Protein AF-A0A1S2QR24-F1 (afdb_monomer)

pLDDT: mean 70.9, std 10.39, range [48.94, 89.06]

Radius of gyration: 13.14 Å; Cα contacts (8 Å, |Δi|>4): 115; chains: 1; bounding box: 29×27×26 Å

Structure (mmCIF, N/CA/C/O backbone):
data_AF-A0A1S2QR24-F1
#
_entry.id   AF-A0A1S2QR24-F1
#
loop_
_atom_site.group_PDB
_atom_site.id
_atom_site.type_symbol
_atom_site.label_atom_id
_atom_site.label_alt_id
_atom_site.label_comp_id
_atom_site.label_asym_id
_atom_site.label_entity_id
_atom_site.label_seq_id
_atom_site.pdbx_PDB_ins_code
_atom_site.Cartn_x
_atom_site.Cartn_y
_atom_site.Cartn_z
_atom_site.occupancy
_atom_site.B_iso_or_equiv
_atom_site.auth_seq_id
_atom_site.auth_comp_id
_atom_site.auth_asym_id
_atom_site.auth_atom_id
_atom_site.pdbx_PDB_model_num
ATOM 1 N N . MET A 1 1 ? -0.327 -7.849 -10.991 1.00 56.91 1 MET A N 1
ATOM 2 C CA . MET A 1 1 ? -1.573 -8.568 -10.625 1.00 56.91 1 MET A CA 1
ATOM 3 C C . MET A 1 1 ? -1.629 -8.633 -9.110 1.00 56.91 1 MET A C 1
ATOM 5 O O . MET A 1 1 ? -0.632 -9.034 -8.517 1.00 56.91 1 MET A O 1
ATOM 9 N N . TYR A 1 2 ? -2.741 -8.210 -8.508 1.00 57.62 2 TYR A N 1
ATOM 10 C CA . TYR A 1 2 ? -2.922 -8.167 -7.055 1.00 57.62 2 TYR A CA 1
ATOM 11 C C . TYR A 1 2 ? -3.950 -9.221 -6.643 1.00 57.62 2 TYR A C 1
ATOM 13 O O . TYR A 1 2 ? -5.030 -9.277 -7.230 1.00 57.62 2 TYR A O 1
ATOM 21 N N . LEU A 1 3 ? -3.610 -10.064 -5.667 1.00 65.19 3 LEU A N 1
ATOM 22 C CA . LEU A 1 3 ? -4.550 -10.999 -5.042 1.00 65.19 3 LEU A CA 1
ATOM 23 C C . LEU A 1 3 ? -4.781 -10.546 -3.600 1.00 65.19 3 LEU A C 1
ATOM 25 O O . LEU A 1 3 ? -3.823 -10.433 -2.834 1.00 65.19 3 LEU A O 1
ATOM 29 N N . VAL A 1 4 ? -6.042 -10.306 -3.248 1.00 66.75 4 VAL A N 1
ATOM 30 C CA . VAL A 1 4 ? -6.456 -9.865 -1.913 1.00 66.75 4 VAL A CA 1
ATOM 31 C C . VAL A 1 4 ? -7.247 -10.988 -1.245 1.00 66.75 4 VAL A C 1
ATOM 33 O O . VAL A 1 4 ? -8.209 -11.487 -1.823 1.00 66.75 4 VAL A O 1
ATOM 36 N N . ASN A 1 5 ? -6.834 -11.407 -0.048 1.00 63.44 5 ASN A N 1
ATOM 37 C CA . ASN A 1 5 ? -7.515 -12.430 0.751 1.00 63.44 5 ASN A CA 1
ATOM 38 C C . ASN A 1 5 ? -7.840 -11.879 2.150 1.00 63.44 5 ASN A C 1
ATOM 40 O O . ASN A 1 5 ? -7.011 -11.205 2.758 1.00 63.44 5 ASN A O 1
ATOM 44 N N . ILE A 1 6 ? -9.039 -12.158 2.660 1.00 63.81 6 ILE A N 1
ATOM 45 C CA . ILE A 1 6 ? -9.461 -11.802 4.019 1.00 63.81 6 ILE A CA 1
ATOM 46 C C . ILE A 1 6 ? -9.341 -13.070 4.867 1.00 63.81 6 ILE A C 1
ATOM 48 O O . ILE A 1 6 ? -10.168 -13.969 4.733 1.00 63.81 6 ILE A O 1
ATOM 52 N N . SER A 1 7 ? -8.307 -13.164 5.708 1.00 59.34 7 SER A N 1
ATOM 53 C CA . SER A 1 7 ? -8.059 -14.377 6.508 1.00 59.34 7 SER A CA 1
ATOM 54 C C . SER A 1 7 ? -8.405 -14.229 7.995 1.00 59.34 7 SER A C 1
ATOM 56 O O . SER A 1 7 ? -8.468 -15.242 8.686 1.00 59.34 7 SER A O 1
ATOM 58 N N . GLU A 1 8 ? -8.642 -13.009 8.498 1.00 60.88 8 GLU A N 1
ATOM 59 C CA . GLU A 1 8 ? -9.087 -12.742 9.877 1.00 60.88 8 GLU A CA 1
ATOM 60 C C . GLU A 1 8 ? -10.046 -11.544 9.906 1.00 60.88 8 GLU A C 1
ATOM 62 O O . GLU A 1 8 ? -10.014 -10.699 9.011 1.00 60.88 8 GLU A O 1
ATOM 67 N N . LEU A 1 9 ? -10.849 -11.430 10.972 1.00 63.62 9 LEU A N 1
ATOM 68 C CA . LEU A 1 9 ? -11.902 -10.418 11.153 1.00 63.62 9 LEU A CA 1
ATOM 69 C C . LEU A 1 9 ? -11.440 -8.954 11.002 1.00 63.62 9 LEU A C 1
ATOM 71 O O . LEU A 1 9 ? -12.291 -8.086 10.973 1.00 63.62 9 LEU A O 1
ATOM 75 N N . ASN A 1 10 ? -10.139 -8.657 10.907 1.00 67.00 10 ASN A N 1
ATOM 76 C CA . ASN A 1 10 ? -9.592 -7.319 10.628 1.00 67.00 10 ASN A CA 1
ATOM 77 C C . ASN A 1 10 ? -8.228 -7.384 9.897 1.00 67.00 10 ASN A C 1
ATOM 79 O O . ASN A 1 10 ? -7.358 -6.533 10.114 1.00 67.00 10 ASN A O 1
ATOM 83 N N . ALA A 1 11 ? -7.978 -8.425 9.095 1.00 66.88 11 ALA A N 1
ATOM 84 C CA . ALA A 1 11 ? -6.709 -8.581 8.383 1.00 66.88 11 ALA A CA 1
ATOM 85 C C . ALA A 1 11 ? -6.915 -8.902 6.904 1.00 66.88 11 ALA A C 1
ATOM 87 O O . ALA A 1 11 ? -7.636 -9.830 6.533 1.00 66.88 11 ALA A O 1
ATOM 88 N N . VAL A 1 12 ? -6.216 -8.137 6.071 1.00 70.50 12 VAL A N 1
ATOM 89 C CA . VAL A 1 12 ? -6.176 -8.275 4.623 1.00 70.50 12 VAL A CA 1
ATOM 90 C C . VAL A 1 12 ? -4.778 -8.727 4.215 1.00 70.50 12 VAL A C 1
ATOM 92 O O . VAL A 1 12 ? -3.770 -8.097 4.535 1.00 70.50 12 VAL A O 1
ATOM 95 N N . TYR A 1 13 ? -4.712 -9.826 3.479 1.00 68.25 13 TYR A N 1
ATOM 96 C CA . TYR A 1 13 ? -3.492 -10.327 2.868 1.00 68.25 13 TYR A CA 1
ATOM 97 C C . TYR A 1 13 ? -3.431 -9.832 1.436 1.00 68.25 13 TYR A C 1
ATOM 99 O O . TYR A 1 13 ? -4.308 -10.136 0.628 1.00 68.25 13 TYR A O 1
ATOM 107 N N . VAL A 1 14 ? -2.381 -9.083 1.129 1.00 71.50 14 VAL A N 1
ATOM 108 C CA . VAL A 1 14 ? -2.090 -8.580 -0.205 1.00 71.50 14 VAL A CA 1
ATOM 109 C C . VAL A 1 14 ? -0.905 -9.359 -0.752 1.00 71.50 14 VAL A C 1
ATOM 111 O O . VAL A 1 14 ? 0.170 -9.409 -0.150 1.00 71.50 14 VAL A O 1
ATOM 114 N N . TYR A 1 15 ? -1.103 -9.980 -1.908 1.00 69.25 15 TYR A N 1
ATOM 115 C CA . TYR A 1 15 ? -0.028 -10.613 -2.656 1.00 69.25 15 TYR A CA 1
ATOM 116 C C . TYR A 1 15 ? 0.215 -9.858 -3.948 1.00 69.25 15 TYR A C 1
ATOM 118 O O . TYR A 1 15 ? -0.706 -9.635 -4.740 1.00 69.25 15 TYR A O 1
ATOM 126 N N . GLU A 1 16 ? 1.482 -9.544 -4.180 1.00 71.62 16 GLU A N 1
ATOM 127 C CA . GLU A 1 16 ? 1.932 -8.801 -5.345 1.00 71.62 16 GLU A CA 1
ATOM 128 C C . GLU A 1 16 ? 2.914 -9.656 -6.133 1.00 71.62 16 GLU A C 1
ATOM 130 O O . GLU A 1 16 ? 3.891 -10.184 -5.591 1.00 71.62 16 GLU A O 1
ATOM 135 N N . VAL A 1 17 ? 2.636 -9.816 -7.424 1.00 76.88 17 VAL A N 1
ATOM 136 C CA . VAL A 1 17 ? 3.521 -10.511 -8.360 1.00 76.88 17 VAL A CA 1
ATOM 137 C C . VAL A 1 17 ? 4.016 -9.503 -9.383 1.00 76.88 17 VAL A C 1
ATOM 139 O O . VAL A 1 17 ? 3.209 -8.891 -10.091 1.00 76.88 17 VAL A O 1
ATOM 142 N N . TRP A 1 18 ? 5.337 -9.376 -9.461 1.00 79.31 18 TRP A N 1
ATOM 143 C CA . TRP A 1 18 ? 6.048 -8.449 -10.331 1.00 79.31 18 TRP A CA 1
ATOM 144 C C . TRP A 1 18 ? 6.747 -9.205 -11.461 1.00 79.31 18 TRP A C 1
ATOM 146 O O . TRP A 1 18 ? 7.229 -10.327 -11.262 1.00 79.31 18 TRP A O 1
ATOM 156 N N . SER A 1 19 ? 6.780 -8.602 -12.651 1.00 75.38 19 SER A N 1
ATOM 157 C CA . SER A 1 19 ? 7.484 -9.155 -13.815 1.00 75.38 19 SER A CA 1
ATOM 158 C C . SER A 1 19 ? 8.992 -9.226 -13.585 1.00 75.38 19 SER A C 1
ATOM 160 O O . SER A 1 19 ? 9.614 -10.204 -13.984 1.00 75.38 19 SER A O 1
ATOM 162 N N . ASP A 1 20 ? 9.541 -8.226 -12.899 1.00 79.31 20 ASP A N 1
ATOM 163 C CA . ASP A 1 20 ? 10.967 -8.007 -12.667 1.00 79.31 20 ASP A CA 1
ATOM 164 C C . ASP A 1 20 ? 11.179 -7.147 -11.400 1.00 79.31 20 ASP A C 1
ATOM 166 O O . ASP A 1 20 ? 10.228 -6.822 -10.680 1.00 79.31 20 ASP A O 1
ATOM 170 N N . GLU A 1 21 ? 12.434 -6.827 -11.076 1.00 76.12 21 GLU A N 1
ATOM 171 C CA . GLU A 1 21 ? 12.769 -6.081 -9.857 1.00 76.12 21 GLU A CA 1
ATOM 172 C C . GLU A 1 21 ? 12.450 -4.580 -9.934 1.00 76.12 21 GLU A C 1
ATOM 174 O O . GLU A 1 21 ? 12.225 -3.972 -8.883 1.00 76.12 21 GLU A O 1
ATOM 179 N N . GLU A 1 22 ? 12.373 -4.001 -11.135 1.00 80.38 22 GLU A N 1
ATOM 180 C CA . GLU A 1 22 ? 12.096 -2.574 -11.350 1.00 80.38 22 GLU A CA 1
A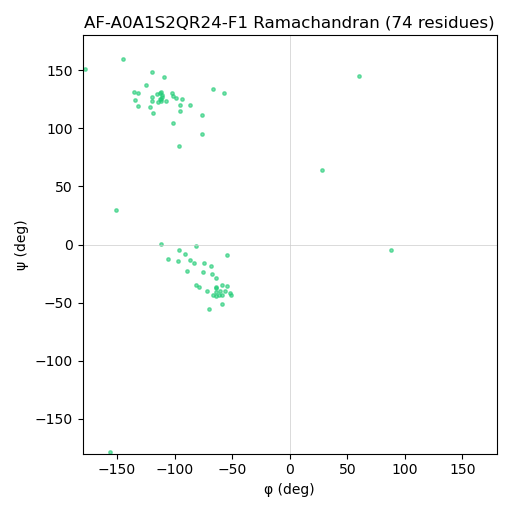TOM 181 C C . GLU A 1 22 ? 10.595 -2.277 -11.458 1.00 80.38 22 GLU A C 1
ATOM 183 O O . GLU A 1 22 ? 10.149 -1.174 -11.129 1.00 80.38 22 GLU A O 1
ATOM 188 N N . ALA A 1 23 ? 9.791 -3.280 -11.812 1.00 79.12 23 ALA A N 1
ATOM 189 C CA . ALA A 1 23 ? 8.342 -3.167 -11.935 1.00 79.12 23 ALA A CA 1
ATOM 190 C C . ALA A 1 23 ? 7.650 -2.724 -10.632 1.00 79.12 23 ALA A C 1
ATOM 192 O O . ALA A 1 23 ? 6.676 -1.972 -10.679 1.00 79.12 23 ALA A O 1
ATOM 193 N N . HIS A 1 24 ? 8.152 -3.142 -9.463 1.00 80.56 24 HIS A N 1
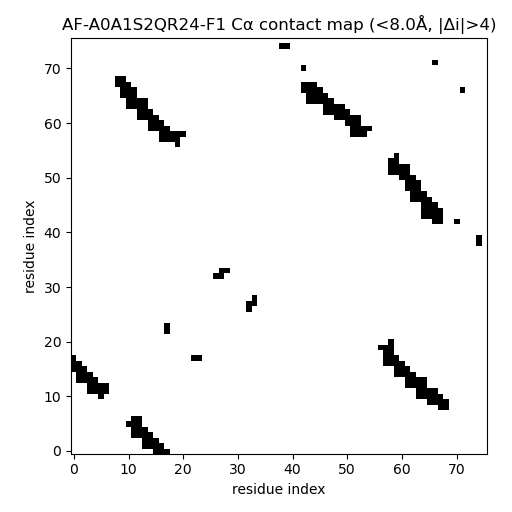ATOM 194 C CA . HIS A 1 24 ? 7.590 -2.709 -8.179 1.00 80.56 24 HIS A CA 1
ATOM 195 C C . HIS A 1 24 ? 7.881 -1.225 -7.888 1.00 80.56 24 HIS A C 1
ATOM 197 O O . HIS A 1 24 ? 6.915 -0.479 -7.713 1.00 80.56 24 HIS A O 1
ATOM 203 N N . PRO A 1 25 ? 9.145 -0.745 -7.888 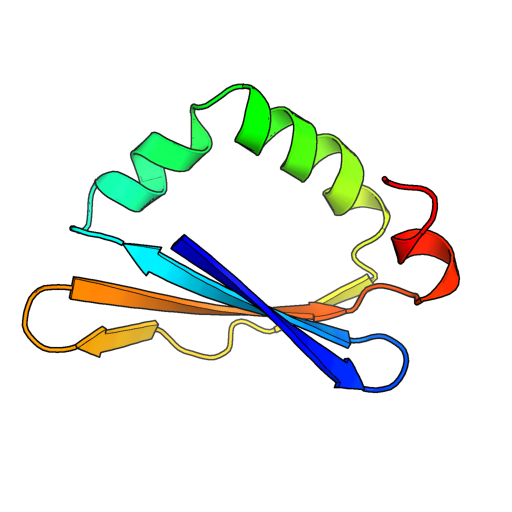1.00 82.44 25 PRO A N 1
ATOM 204 C CA . PRO A 1 25 ? 9.441 0.686 -7.794 1.00 82.44 25 PRO A CA 1
ATOM 205 C C . PRO A 1 25 ? 8.669 1.540 -8.807 1.00 82.44 25 PRO A C 1
ATOM 207 O O . PRO A 1 25 ? 8.105 2.565 -8.426 1.00 82.44 25 PRO A O 1
ATOM 210 N N . ALA A 1 26 ? 8.578 1.095 -10.065 1.00 84.50 26 ALA A N 1
ATOM 211 C CA . ALA A 1 26 ? 7.843 1.803 -11.111 1.00 84.50 26 ALA A CA 1
ATOM 212 C C . ALA A 1 26 ? 6.337 1.892 -10.813 1.00 84.50 26 ALA A C 1
ATOM 214 O O . ALA A 1 26 ? 5.719 2.921 -11.060 1.00 84.50 26 ALA A O 1
ATOM 215 N N . SER A 1 27 ? 5.734 0.859 -10.219 1.00 80.12 27 SER A N 1
ATOM 216 C CA . SER A 1 27 ? 4.313 0.902 -9.84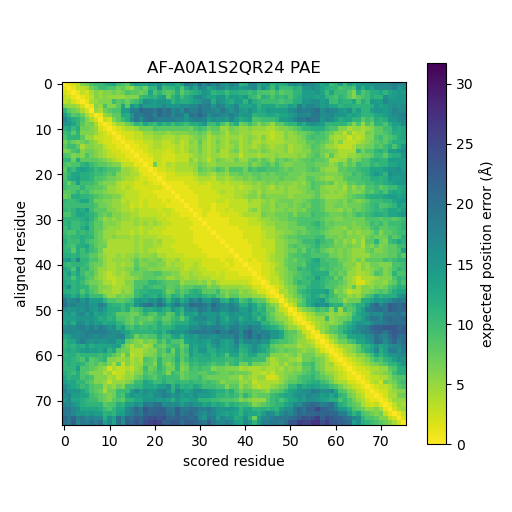9 1.00 80.12 27 SER A CA 1
ATOM 217 C C . SER A 1 27 ? 3.986 1.964 -8.791 1.00 80.12 27 SER A C 1
ATOM 219 O O . SER A 1 27 ? 2.886 2.513 -8.797 1.00 80.12 27 SER A O 1
ATOM 221 N N . LEU A 1 28 ? 4.941 2.304 -7.915 1.00 85.62 28 LEU A N 1
ATOM 222 C CA . LEU A 1 28 ? 4.757 3.294 -6.847 1.00 85.62 28 LEU A CA 1
ATOM 223 C C . LEU A 1 28 ? 4.751 4.741 -7.366 1.00 85.62 28 LEU A C 1
ATOM 225 O O . LEU A 1 28 ? 4.319 5.650 -6.653 1.00 85.62 28 LEU A O 1
ATOM 229 N N . THR A 1 29 ? 5.214 4.975 -8.598 1.00 89.06 29 THR A N 1
ATOM 230 C CA . THR A 1 29 ? 5.168 6.304 -9.227 1.00 89.06 29 THR A CA 1
ATOM 231 C C . THR A 1 29 ? 3.813 6.596 -9.873 1.00 89.06 29 THR A C 1
ATOM 233 O O . THR A 1 29 ? 3.500 7.759 -10.117 1.00 89.06 29 THR A O 1
ATOM 236 N N . LEU A 1 30 ? 2.980 5.572 -10.092 1.00 88.62 30 LEU A N 1
ATOM 237 C CA . LEU A 1 30 ? 1.655 5.722 -10.687 1.00 88.62 30 LEU A CA 1
ATOM 238 C C . LEU A 1 30 ? 0.717 6.496 -9.753 1.00 88.62 30 LEU A C 1
ATOM 240 O O . LEU A 1 30 ? 0.581 6.174 -8.571 1.00 88.62 30 LEU A O 1
ATOM 244 N N . GLU A 1 31 ? -0.007 7.472 -10.303 1.00 88.81 31 GLU A N 1
ATOM 245 C CA . GLU A 1 31 ? -0.954 8.307 -9.550 1.00 88.81 31 GLU A CA 1
ATOM 246 C C . GLU A 1 31 ? -2.017 7.472 -8.820 1.00 88.81 31 GLU A C 1
ATOM 248 O O . GLU A 1 31 ? -2.346 7.741 -7.661 1.00 88.81 31 GLU A O 1
ATOM 253 N N . ALA A 1 32 ? -2.513 6.414 -9.466 1.00 80.81 32 ALA A N 1
ATOM 254 C CA . ALA A 1 32 ? -3.478 5.495 -8.874 1.00 80.81 32 ALA A CA 1
ATOM 255 C C . ALA A 1 32 ? -2.910 4.792 -7.628 1.00 80.81 32 ALA A C 1
ATOM 257 O O . ALA A 1 32 ? -3.580 4.731 -6.596 1.00 80.81 32 ALA A O 1
ATOM 258 N N . ALA A 1 33 ? -1.657 4.327 -7.690 1.00 80.69 33 ALA A N 1
ATOM 259 C CA . ALA A 1 33 ? -0.990 3.687 -6.559 1.00 80.69 33 ALA A CA 1
ATOM 260 C C . ALA A 1 33 ? -0.749 4.688 -5.421 1.00 80.69 33 ALA A C 1
ATOM 262 O O . ALA A 1 33 ? -1.044 4.394 -4.263 1.00 80.69 33 ALA A O 1
ATOM 263 N N . GLN A 1 34 ? -0.301 5.906 -5.733 1.00 85.19 34 GLN A N 1
ATOM 264 C CA . GLN A 1 34 ? -0.108 6.952 -4.725 1.00 85.19 34 GLN A CA 1
ATOM 265 C C . GLN A 1 34 ? -1.421 7.377 -4.062 1.00 85.19 34 GLN A C 1
ATOM 267 O O . GLN A 1 34 ? -1.464 7.572 -2.847 1.00 85.19 34 GLN A O 1
ATOM 272 N N . THR A 1 35 ? -2.497 7.506 -4.838 1.00 85.69 35 THR A N 1
ATOM 273 C CA . THR A 1 35 ? -3.835 7.835 -4.328 1.00 85.69 35 THR A CA 1
ATOM 274 C C . THR A 1 35 ? -4.351 6.731 -3.418 1.00 85.69 35 THR A C 1
ATOM 276 O O . THR A 1 35 ? -4.841 7.016 -2.323 1.00 85.69 35 THR A O 1
ATOM 279 N N . PHE A 1 36 ? -4.176 5.473 -3.828 1.00 81.56 36 PHE A N 1
ATOM 280 C CA . PHE A 1 36 ? -4.520 4.319 -3.011 1.00 81.5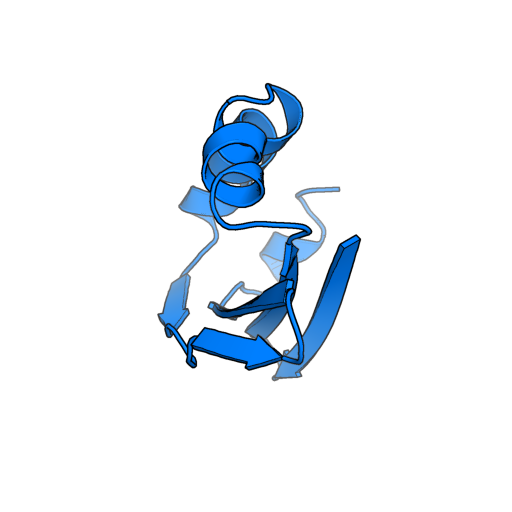6 36 PHE A CA 1
ATOM 281 C C . PHE A 1 36 ? -3.750 4.332 -1.689 1.00 81.56 36 PHE A C 1
ATOM 283 O O . PHE A 1 36 ? -4.377 4.290 -0.633 1.00 81.56 36 PHE A O 1
ATOM 290 N N . ILE A 1 37 ? -2.422 4.496 -1.728 1.00 83.62 37 ILE A N 1
ATOM 291 C CA . ILE A 1 37 ? -1.561 4.564 -0.536 1.00 83.62 3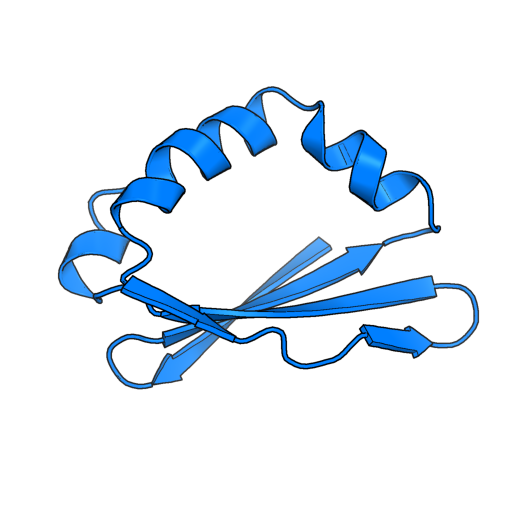7 ILE A CA 1
ATOM 292 C C . ILE A 1 37 ? -1.979 5.718 0.383 1.00 83.62 37 ILE A C 1
ATOM 294 O O . ILE A 1 37 ? -2.070 5.530 1.593 1.00 83.62 37 ILE A O 1
ATOM 298 N N . LYS A 1 38 ? -2.272 6.907 -0.159 1.00 85.94 38 LYS A N 1
ATOM 299 C CA . LYS A 1 38 ? -2.716 8.065 0.637 1.00 85.94 38 LYS A CA 1
ATOM 300 C C . LYS A 1 38 ? -4.017 7.789 1.394 1.00 85.94 38 LYS A C 1
ATOM 302 O O . LYS A 1 38 ? -4.131 8.202 2.544 1.00 85.94 38 LYS A O 1
ATOM 307 N N . ARG A 1 39 ? -4.974 7.093 0.771 1.00 84.06 39 ARG A N 1
ATOM 308 C CA . ARG A 1 39 ? -6.273 6.756 1.382 1.00 84.06 39 ARG A CA 1
ATOM 309 C C . ARG A 1 39 ? -6.187 5.583 2.351 1.00 8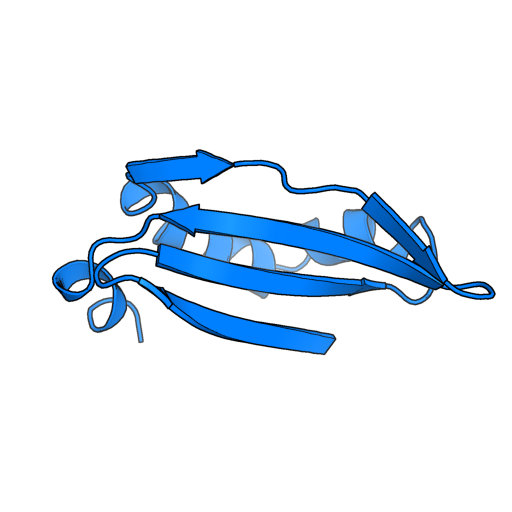4.06 39 ARG A C 1
ATOM 311 O O . ARG A 1 39 ? -6.851 5.599 3.378 1.00 84.06 39 ARG A O 1
ATOM 318 N N . THR A 1 40 ? -5.360 4.585 2.045 1.00 81.06 40 THR A N 1
ATOM 319 C CA . THR A 1 40 ? -5.231 3.389 2.889 1.00 81.06 40 THR A CA 1
ATOM 320 C C . THR A 1 40 ? -4.303 3.600 4.078 1.00 81.06 40 THR A C 1
ATOM 322 O O . THR A 1 40 ? -4.584 3.077 5.148 1.00 81.06 40 THR A O 1
ATOM 325 N N . LYS A 1 41 ? -3.230 4.392 3.964 1.00 82.81 41 LYS A N 1
ATOM 326 C CA . LYS A 1 41 ? -2.249 4.572 5.052 1.00 82.81 41 LYS A CA 1
ATOM 327 C C . LYS A 1 41 ? -2.861 4.954 6.418 1.00 82.81 41 LYS A C 1
ATOM 329 O O . LYS A 1 41 ? -2.416 4.376 7.405 1.00 82.81 41 LYS A O 1
ATOM 334 N N . PRO A 1 42 ? -3.865 5.849 6.517 1.00 85.88 42 PRO A N 1
ATOM 335 C CA . PRO A 1 42 ? -4.490 6.204 7.795 1.00 85.88 42 PRO A CA 1
ATOM 336 C C . PRO A 1 42 ? -5.295 5.075 8.455 1.00 85.88 42 PRO A C 1
ATOM 338 O O . PRO A 1 42 ? -5.454 5.088 9.671 1.00 85.88 42 PRO A O 1
ATOM 341 N N . ILE A 1 43 ? -5.807 4.114 7.678 1.00 81.00 43 ILE A N 1
ATOM 342 C CA . ILE A 1 43 ? -6.670 3.029 8.181 1.00 81.00 43 ILE A CA 1
ATOM 343 C C . ILE A 1 43 ? -5.901 1.731 8.472 1.00 81.00 43 ILE A C 1
ATOM 345 O O . ILE A 1 43 ? -6.474 0.774 8.995 1.00 81.00 43 ILE A O 1
ATOM 349 N N . ILE A 1 44 ? -4.603 1.685 8.156 1.00 81.06 44 ILE A N 1
ATOM 350 C CA . ILE A 1 44 ? -3.728 0.553 8.477 1.00 81.06 44 ILE A CA 1
ATOM 351 C C . ILE A 1 44 ? -3.371 0.614 9.964 1.00 81.06 44 ILE A C 1
ATOM 353 O O . ILE A 1 44 ? -2.611 1.479 10.394 1.00 81.06 44 ILE A O 1
ATOM 357 N N . THR A 1 45 ? -3.880 -0.334 10.749 1.00 83.31 45 THR A N 1
ATOM 358 C CA . THR A 1 45 ? -3.619 -0.413 12.200 1.00 83.31 45 THR A CA 1
ATOM 359 C C . THR A 1 45 ? -2.407 -1.278 12.545 1.00 83.31 45 THR A C 1
ATOM 361 O O . THR A 1 45 ? -1.965 -1.317 13.691 1.00 83.31 45 THR A O 1
ATOM 364 N N . GLY A 1 46 ? -1.843 -1.971 11.557 1.00 77.88 46 GLY A N 1
ATOM 365 C CA . GLY A 1 46 ? -0.632 -2.764 11.700 1.00 77.88 46 GLY A CA 1
ATOM 366 C C . GLY A 1 46 ? -0.218 -3.397 10.377 1.00 77.88 46 GLY A C 1
ATOM 367 O O . GLY A 1 46 ? -1.052 -3.689 9.522 1.00 77.88 46 GLY A O 1
ATOM 368 N N . MET A 1 47 ? 1.080 -3.626 10.206 1.00 76.62 47 MET A N 1
ATOM 369 C CA . MET A 1 47 ? 1.645 -4.243 9.009 1.00 76.62 47 MET A CA 1
ATOM 370 C C . MET A 1 47 ? 2.667 -5.294 9.422 1.00 76.62 47 MET A C 1
ATOM 372 O O . MET A 1 47 ? 3.544 -5.014 10.236 1.00 76.62 47 MET A O 1
ATOM 376 N N . ASN A 1 48 ? 2.567 -6.488 8.841 1.00 70.94 48 ASN A N 1
ATOM 377 C CA . ASN A 1 48 ? 3.556 -7.542 9.026 1.00 70.94 48 ASN A CA 1
ATOM 378 C C . ASN A 1 48 ? 4.131 -7.925 7.661 1.00 70.94 48 ASN A C 1
ATOM 380 O O . ASN A 1 48 ? 3.406 -8.349 6.753 1.00 70.94 48 ASN A O 1
ATOM 384 N N . LYS A 1 49 ? 5.444 -7.722 7.499 1.00 64.75 49 LYS A N 1
ATOM 385 C CA . LYS A 1 49 ? 6.164 -8.112 6.284 1.00 64.75 49 LYS A CA 1
ATOM 386 C C . LYS A 1 49 ? 6.382 -9.613 6.308 1.00 64.75 49 LYS A C 1
ATOM 388 O O . LYS A 1 49 ? 7.360 -10.118 6.854 1.00 64.75 49 LYS A O 1
ATOM 393 N N . ASN A 1 50 ? 5.465 -10.309 5.664 1.00 61.56 50 ASN A N 1
ATOM 394 C CA . ASN A 1 50 ? 5.492 -11.749 5.563 1.00 61.56 50 ASN A CA 1
ATOM 395 C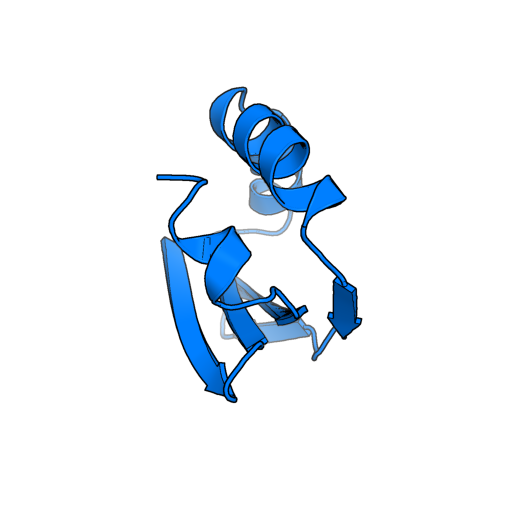 C . ASN A 1 50 ? 6.154 -12.108 4.226 1.00 61.56 50 ASN A C 1
ATOM 397 O O . ASN A 1 50 ? 5.474 -12.321 3.231 1.00 61.56 50 ASN A O 1
ATOM 401 N N . PHE A 1 51 ? 7.493 -12.155 4.256 1.00 57.06 51 PHE A N 1
ATOM 402 C CA . PHE A 1 51 ? 8.410 -12.813 3.307 1.00 57.06 51 PHE A CA 1
ATOM 403 C C . PHE A 1 51 ? 8.412 -12.370 1.821 1.00 57.06 51 PHE A C 1
ATOM 405 O O . PHE A 1 51 ? 7.412 -12.031 1.194 1.00 57.06 51 PHE A O 1
ATOM 412 N N . THR A 1 52 ? 9.609 -12.401 1.220 1.00 61.75 52 THR A N 1
ATOM 413 C CA . THR A 1 52 ? 9.814 -12.261 -0.233 1.00 61.75 52 THR A CA 1
ATOM 414 C C . THR A 1 52 ? 10.053 -13.645 -0.823 1.00 61.75 52 THR A C 1
ATOM 416 O O . THR A 1 52 ? 10.918 -14.373 -0.341 1.00 61.75 52 THR A O 1
ATOM 419 N N . LEU A 1 53 ? 9.307 -14.009 -1.864 1.00 61.69 53 LEU A N 1
ATOM 420 C CA . LEU A 1 53 ? 9.447 -15.285 -2.566 1.00 61.69 53 LEU A CA 1
ATOM 421 C C . LEU A 1 53 ? 10.010 -15.025 -3.969 1.00 61.69 53 LEU A C 1
ATOM 423 O O . LEU A 1 53 ? 9.462 -14.226 -4.731 1.00 61.69 53 LEU A O 1
ATOM 427 N N . LYS A 1 54 ? 11.105 -15.705 -4.324 1.00 59.22 54 LYS A N 1
ATOM 428 C CA . LYS A 1 54 ? 11.615 -15.751 -5.702 1.00 59.22 54 LYS A CA 1
ATOM 429 C C . LYS A 1 54 ? 11.066 -17.007 -6.371 1.00 59.22 54 LYS A C 1
ATOM 431 O O . LYS A 1 54 ? 11.390 -18.114 -5.956 1.00 59.22 54 LYS A O 1
ATOM 436 N N . THR A 1 55 ? 10.238 -16.844 -7.397 1.00 57.69 55 THR A N 1
ATOM 437 C CA . THR A 1 55 ? 9.678 -17.963 -8.170 1.00 57.69 55 THR A CA 1
ATOM 438 C C . THR A 1 55 ? 10.139 -17.843 -9.614 1.00 57.69 55 THR A C 1
ATOM 440 O O . THR A 1 55 ? 9.738 -16.890 -10.272 1.00 57.69 55 THR A O 1
ATOM 443 N N . ALA A 1 56 ? 10.974 -18.775 -10.089 1.00 60.72 56 ALA A N 1
ATOM 444 C CA . ALA A 1 56 ? 11.344 -18.993 -11.499 1.00 60.72 56 ALA A CA 1
ATOM 445 C C . ALA A 1 56 ? 11.291 -17.734 -12.406 1.00 60.72 56 ALA A C 1
ATOM 447 O O . ALA A 1 56 ? 10.463 -17.639 -13.307 1.00 60.72 56 ALA A O 1
ATOM 448 N N . GLY A 1 57 ? 12.145 -16.741 -12.127 1.00 61.81 57 GLY A N 1
ATOM 449 C CA . GLY A 1 57 ? 12.280 -15.516 -12.933 1.00 61.81 57 GLY A CA 1
ATOM 450 C C . GLY A 1 57 ? 11.351 -14.346 -12.576 1.00 61.81 57 GLY A C 1
ATOM 451 O O . GLY A 1 57 ? 11.518 -13.271 -13.135 1.00 61.81 57 GLY A O 1
ATOM 452 N N . ARG A 1 58 ? 10.415 -14.507 -11.631 1.00 61.84 58 ARG A N 1
ATOM 453 C CA . ARG A 1 58 ? 9.525 -13.440 -11.135 1.00 61.84 58 ARG A CA 1
ATOM 454 C C . ARG A 1 58 ? 9.702 -13.209 -9.636 1.00 61.84 58 ARG A C 1
ATOM 456 O O . ARG A 1 58 ? 9.968 -14.145 -8.872 1.00 61.84 58 ARG A O 1
ATOM 463 N N . LYS A 1 59 ? 9.511 -11.961 -9.202 1.00 66.00 59 LYS A N 1
ATOM 464 C CA . LYS A 1 59 ? 9.570 -11.571 -7.787 1.00 66.00 59 LYS A CA 1
ATOM 465 C C . LYS A 1 59 ? 8.156 -11.476 -7.225 1.00 66.00 59 LYS A C 1
ATOM 467 O O . LYS A 1 59 ? 7.311 -10.768 -7.773 1.00 66.00 59 LYS A O 1
ATOM 472 N N . LYS A 1 60 ? 7.895 -12.183 -6.126 1.00 66.31 60 LYS A N 1
ATOM 473 C CA . LYS A 1 60 ? 6.624 -12.117 -5.402 1.00 66.31 60 LYS A CA 1
ATOM 474 C C . LYS A 1 60 ? 6.856 -11.535 -4.012 1.00 66.31 60 LYS A C 1
ATOM 476 O O . LYS A 1 60 ? 7.732 -11.999 -3.278 1.00 66.31 60 LYS A O 1
ATOM 481 N N . ALA A 1 61 ? 6.062 -10.536 -3.653 1.00 67.31 61 ALA A N 1
ATOM 482 C CA . ALA A 1 61 ? 6.029 -9.973 -2.311 1.00 67.31 61 ALA A CA 1
ATOM 483 C C . ALA A 1 61 ? 4.686 -10.313 -1.655 1.00 67.31 61 ALA A C 1
ATOM 485 O O . ALA A 1 61 ? 3.627 -10.179 -2.273 1.00 67.31 61 ALA A O 1
ATOM 486 N N . GLY A 1 62 ? 4.743 -10.812 -0.421 1.00 63.25 62 GLY A N 1
ATOM 487 C CA . GLY A 1 62 ? 3.579 -10.970 0.440 1.00 63.25 62 GLY A CA 1
ATOM 488 C C . GLY A 1 62 ? 3.554 -9.854 1.474 1.00 63.25 62 GLY A C 1
ATOM 489 O O . GLY A 1 62 ? 4.557 -9.588 2.141 1.00 63.25 62 GLY A O 1
ATOM 490 N N . LEU A 1 63 ? 2.409 -9.196 1.617 1.00 66.88 63 LEU A N 1
ATOM 491 C CA . LEU A 1 63 ? 2.200 -8.180 2.633 1.00 66.88 63 LEU A CA 1
ATOM 492 C C . LEU A 1 63 ? 0.887 -8.445 3.356 1.00 66.88 63 LEU A C 1
ATOM 494 O O . LEU A 1 63 ? -0.181 -8.430 2.751 1.00 66.88 63 LEU A O 1
ATOM 498 N N . MET A 1 64 ? 0.959 -8.667 4.666 1.00 63.84 64 MET A N 1
ATOM 499 C CA . MET A 1 64 ? -0.239 -8.694 5.494 1.00 63.84 64 MET A CA 1
ATOM 500 C C . MET A 1 64 ? -0.463 -7.303 6.079 1.00 63.84 64 MET A C 1
ATOM 502 O O . MET A 1 64 ? 0.415 -6.740 6.743 1.00 63.84 64 MET A O 1
ATOM 506 N N . VAL A 1 65 ? -1.657 -6.772 5.852 1.00 69.56 65 VAL A N 1
ATOM 507 C CA . VAL A 1 65 ? -2.089 -5.461 6.321 1.00 69.56 65 VAL A CA 1
ATOM 508 C C . VAL A 1 65 ? -3.307 -5.650 7.217 1.00 69.56 65 VAL A C 1
ATOM 510 O O . VAL A 1 65 ? -4.309 -6.229 6.806 1.00 69.5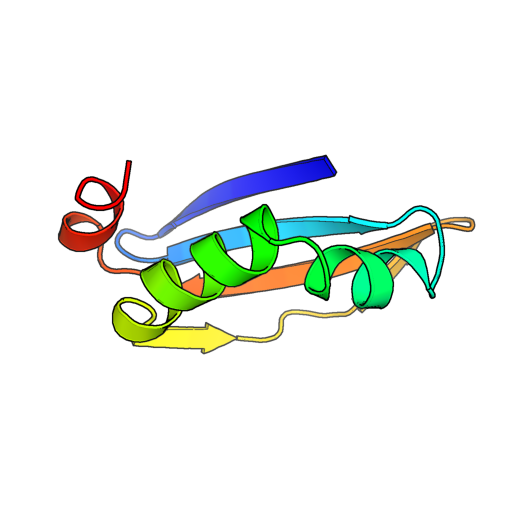6 65 VAL A O 1
ATOM 513 N N . LYS A 1 66 ? -3.235 -5.172 8.458 1.00 69.50 66 LYS A N 1
ATOM 514 C CA . LYS A 1 66 ? -4.385 -5.169 9.364 1.00 69.50 66 LYS A CA 1
ATOM 515 C C . LYS A 1 66 ? -5.198 -3.904 9.127 1.00 69.50 66 LYS A C 1
ATOM 517 O O . LYS A 1 66 ? -4.673 -2.798 9.255 1.00 69.50 66 LYS A O 1
ATOM 522 N N . ILE A 1 67 ? -6.457 -4.090 8.746 1.00 68.50 67 ILE A N 1
ATOM 523 C CA . ILE A 1 67 ? -7.418 -3.023 8.466 1.00 68.50 67 ILE A CA 1
ATOM 524 C C . ILE A 1 67 ? -8.728 -3.404 9.165 1.00 68.50 67 ILE A C 1
ATOM 526 O O . ILE A 1 67 ? -9.247 -4.494 8.910 1.00 68.50 67 ILE A O 1
ATOM 530 N N . PRO A 1 68 ? -9.278 -2.540 10.032 1.00 67.38 68 PRO A N 1
ATOM 531 C CA . PRO A 1 68 ? -10.595 -2.746 10.618 1.00 67.38 68 PRO A CA 1
ATOM 532 C C . PRO A 1 68 ? -11.679 -2.900 9.538 1.00 67.38 68 PRO A C 1
ATOM 534 O O . PRO A 1 68 ? -11.769 -2.060 8.640 1.00 67.38 68 PRO A O 1
ATOM 537 N N . LEU A 1 69 ? -12.524 -3.938 9.615 1.00 62.53 69 LEU A N 1
ATOM 538 C CA . LEU A 1 69 ? -13.557 -4.222 8.596 1.00 62.53 69 LEU A CA 1
ATOM 539 C C . LEU A 1 69 ? -14.485 -3.026 8.328 1.00 62.53 69 LEU A C 1
ATOM 541 O O . LEU A 1 69 ? -14.875 -2.783 7.189 1.00 62.53 69 LEU A O 1
ATOM 545 N N . ASN A 1 70 ? -14.802 -2.244 9.360 1.00 62.19 70 ASN A N 1
ATOM 546 C CA . ASN A 1 70 ? -15.645 -1.051 9.253 1.00 62.19 70 ASN A CA 1
ATOM 547 C C . ASN A 1 70 ? -14.999 0.111 8.470 1.00 62.19 70 ASN A C 1
ATOM 549 O O . ASN A 1 70 ? -15.719 0.992 8.016 1.00 62.19 70 ASN A O 1
ATOM 553 N N . GLN A 1 71 ? -13.674 0.112 8.300 1.00 62.03 71 GLN A N 1
ATOM 554 C CA . GLN A 1 71 ? -12.919 1.103 7.517 1.00 62.03 71 GLN A CA 1
ATOM 555 C C . GLN A 1 71 ? -12.623 0.616 6.086 1.00 62.03 71 GLN A C 1
ATOM 557 O O . GLN A 1 71 ? -12.230 1.395 5.215 1.00 62.03 71 GLN A O 1
ATOM 562 N N . LEU A 1 72 ? -12.809 -0.685 5.828 1.00 61.09 72 LEU A N 1
ATOM 563 C CA . LEU A 1 72 ? -12.547 -1.297 4.527 1.00 61.09 72 LEU A CA 1
ATOM 564 C C . LEU A 1 72 ? -13.600 -0.885 3.485 1.00 61.09 72 LEU A C 1
ATOM 566 O O . LEU A 1 72 ? -13.253 -0.590 2.347 1.00 61.09 72 LEU A O 1
ATOM 570 N N . PHE A 1 73 ? -14.874 -0.814 3.882 1.00 55.56 73 PHE A N 1
ATOM 571 C CA . PHE A 1 73 ? -15.997 -0.517 2.979 1.00 55.56 73 PHE A CA 1
ATOM 572 C C . PHE A 1 73 ? -16.275 0.978 2.782 1.00 55.56 73 PHE A C 1
ATOM 574 O O . PHE A 1 73 ? -16.988 1.338 1.856 1.00 55.56 73 PHE A O 1
ATOM 581 N N . SER A 1 74 ? -15.702 1.858 3.606 1.00 53.25 74 SER A N 1
ATOM 582 C CA . SER A 1 74 ? -15.809 3.317 3.438 1.00 53.25 74 SER A CA 1
ATOM 583 C C . SER A 1 74 ? -14.833 3.887 2.401 1.00 53.25 74 SER A C 1
ATOM 585 O O . SER A 1 74 ? -14.790 5.097 2.196 1.00 53.25 74 SER A O 1
ATOM 587 N N . SER A 1 75 ? -14.006 3.027 1.801 1.00 49.28 75 SER A N 1
ATOM 588 C CA . SER A 1 75 ? -12.884 3.403 0.933 1.00 49.28 75 SER A CA 1
ATOM 589 C C . SER A 1 75 ? -13.085 3.016 -0.542 1.00 49.28 75 SER A C 1
ATOM 591 O O . SER A 1 75 ? -12.190 3.289 -1.348 1.00 49.28 75 SER A O 1
ATOM 593 N N . PHE A 1 76 ? -14.228 2.402 -0.881 1.00 48.94 76 PHE A N 1
ATOM 594 C CA . PHE A 1 76 ? -14.637 2.011 -2.237 1.00 48.94 76 PHE A CA 1
ATOM 595 C C . PHE A 1 76 ? -15.818 2.848 -2.725 1.00 48.94 76 PHE A C 1
ATOM 597 O O . PHE A 1 76 ? -16.731 3.100 -1.909 1.00 48.94 76 PHE A O 1
#

Sequence (76 aa):
MYLVNISELNAVYVYEVWSDEEAHPASLTLEAAQTFIKRTKPIITGMNKNFTLKTAGRKKAGLMVKIPLNQLFSSF

Secondary structure (DSSP, 8-state):
-EEEEEEETTEEEEEEEESSTTHHHHHTTSHHHHHHHHHHGGG--EEE---EEEETTEEEEEEEEE--HHHHGGG-

Mean predicted aligned error: 8.82 Å

Nearest PDB structures (foldseek):
  2xco-assembly1_A-2  TM=3.765E-01  e=6.434E-01  Staphylococcus aureus subsp. aureus N315
  8ipb-assembly1_ba  TM=3.900E-01  e=1.258E+00  Triticum aestivum
  1wvn-assembly1_A  TM=4.016E-01  e=1.510E+00  Homo sapiens
  2cte-assembly1_A  TM=2.951E-01  e=1.258E+00  Homo sapiens

Foldseek 3Di:
DWDWDDDDQFKIKIKDKAQADVRVVVVCVDPVNVVVCVLCVVQFPDKDFDDWDDDDRITMGIIMTGGHPVSVVVRD

Solvent-accessible surface area (backbone atoms only — not comparable to full-atom values): 4404 Å² total; per-residue (Å²): 102,79,48,79,45,77,84,50,91,38,32,38,36,40,37,42,54,31,77,42,87,62,52,55,67,56,49,61,72,36,66,68,48,45,52,49,49,66,66,46,59,82,54,50,81,44,75,48,85,52,60,77,47,82,50,97,82,30,42,33,44,36,39,39,38,28,35,52,57,84,62,59,68,76,73,112